Protein AF-A0A257KAY3-F1 (afdb_monomer)

Solvent-accessible surface area (backbone atoms only — not comparable to full-atom values): 4772 Å² total; per-residue (Å²): 129,60,63,78,60,45,42,54,51,23,53,51,32,41,54,50,15,48,50,31,48,74,67,67,77,39,64,67,56,14,44,51,28,41,51,48,25,63,75,39,55,64,61,50,77,87,54,59,76,87,78,51,56,68,67,62,53,50,51,54,51,52,54,51,48,50,39,51,51,52,52,48,66,66,46,48,62,62,51,58,64,62,75,76,112

Sequence (85 aa):
MNPPYQKVVHVLIILIGITFLALGKEPSEALMFFGLALAFDPFDQKQPYRERPIWQKAILLLELFMVIVLFIGMIWPSLYHGFQK

Secondary structure (DSSP, 8-state):
---THHHHHHHHHHHHHHHHHHHTS-HHHHHHHHHHHHHS-SS-TTS-GGGS-HHHHHHHHHHHHHHHHHHHHHHHHHHHHHTT-

Mean predicted aligned error: 5.21 Å

pLDDT: mean 88.77, std 10.46, range [53.28, 97.44]

Radius of gyration: 15.51 Å; Cα contacts (8 Å, |Δi|>4): 62; chains: 1; bounding box: 49×18×39 Å

Structure (mmCIF, N/CA/C/O backbone):
data_AF-A0A257KAY3-F1
#
_entry.id   AF-A0A257KAY3-F1
#
loop_
_atom_site.group_PDB
_atom_site.id
_atom_site.type_symbol
_atom_site.label_atom_id
_atom_site.label_alt_id
_atom_site.label_comp_id
_atom_site.label_asym_id
_atom_site.label_entity_id
_atom_site.label_seq_id
_atom_site.pdbx_PDB_ins_code
_atom_site.Cartn_x
_atom_site.Cartn_y
_atom_site.Cartn_z
_atom_site.occupancy
_atom_site.B_iso_or_equiv
_atom_site.auth_seq_id
_atom_site.auth_comp_id
_atom_site.auth_asym_id
_atom_site.auth_atom_id
_atom_site.pdbx_PDB_model_num
ATOM 1 N N . MET A 1 1 ? -14.151 6.860 13.260 1.00 53.28 1 MET A N 1
ATOM 2 C CA . MET A 1 1 ? -14.776 6.724 11.929 1.00 53.28 1 MET A CA 1
ATOM 3 C C . MET A 1 1 ? -13.976 7.531 10.932 1.00 53.28 1 MET A C 1
ATOM 5 O O . MET A 1 1 ? -14.129 8.749 10.877 1.00 53.28 1 MET A O 1
ATOM 9 N N . ASN A 1 2 ? -13.131 6.850 10.157 1.00 58.78 2 ASN A N 1
ATOM 10 C CA . ASN A 1 2 ? -12.732 7.386 8.862 1.00 58.78 2 ASN A CA 1
ATOM 11 C C . ASN A 1 2 ? -13.993 7.626 8.030 1.00 58.78 2 ASN A C 1
ATOM 13 O O . ASN A 1 2 ? -14.918 6.804 8.079 1.00 58.78 2 ASN A O 1
ATOM 17 N N . PRO A 1 3 ? -14.058 8.723 7.278 1.00 68.12 3 PRO A N 1
ATOM 18 C CA . PRO A 1 3 ? -15.175 8.943 6.391 1.00 68.12 3 PRO A CA 1
ATOM 19 C C . PRO A 1 3 ? -15.241 7.816 5.340 1.00 68.12 3 PRO A C 1
ATOM 21 O O . PRO A 1 3 ? -14.205 7.360 4.847 1.00 68.12 3 PRO A O 1
ATOM 24 N N . PRO A 1 4 ? -16.448 7.339 4.985 1.00 69.88 4 PRO A N 1
ATOM 25 C CA . PRO A 1 4 ? -16.632 6.164 4.127 1.00 69.88 4 PRO A CA 1
ATOM 26 C C . PRO A 1 4 ? -15.959 6.290 2.751 1.00 69.88 4 PRO A C 1
ATOM 28 O O . PRO A 1 4 ? -15.653 5.275 2.129 1.00 69.88 4 PRO A O 1
ATOM 31 N N . TYR A 1 5 ? -15.653 7.514 2.305 1.00 81.06 5 TYR A N 1
ATOM 32 C CA . TYR A 1 5 ? -14.953 7.759 1.048 1.00 81.06 5 TYR A CA 1
ATOM 33 C C . TYR A 1 5 ? -13.488 7.297 1.051 1.00 81.06 5 TYR A C 1
ATOM 35 O O . TYR A 1 5 ? -12.982 6.978 -0.017 1.00 81.06 5 TYR A O 1
ATOM 43 N N . GLN A 1 6 ? -12.793 7.223 2.195 1.00 85.62 6 GLN A N 1
ATOM 44 C CA . GLN A 1 6 ? -11.360 6.874 2.209 1.00 85.62 6 GLN A CA 1
ATOM 45 C C . GLN A 1 6 ? -11.105 5.462 1.683 1.00 85.62 6 GLN A C 1
ATOM 47 O O . GLN A 1 6 ? -10.190 5.256 0.896 1.00 85.62 6 GLN A O 1
ATOM 52 N N . LYS A 1 7 ? -11.967 4.507 2.044 1.00 88.19 7 LYS A N 1
ATOM 53 C CA . LYS A 1 7 ? -11.90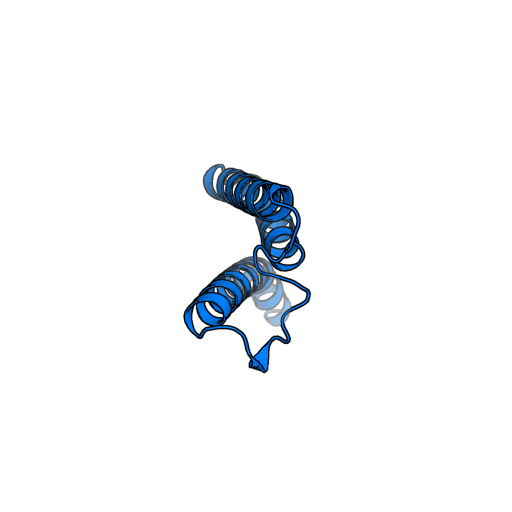0 3.134 1.525 1.00 88.19 7 LYS A CA 1
ATOM 54 C C . LYS A 1 7 ? -12.139 3.086 0.020 1.00 88.19 7 LYS A C 1
ATOM 56 O O . LYS A 1 7 ? -11.456 2.357 -0.686 1.00 88.19 7 LYS A O 1
ATOM 61 N N . VAL A 1 8 ? -13.098 3.876 -0.463 1.00 90.88 8 VAL A N 1
ATOM 62 C CA . VAL A 1 8 ? -13.417 3.967 -1.894 1.00 90.88 8 VAL A CA 1
ATOM 63 C C . VAL A 1 8 ? -12.234 4.554 -2.659 1.00 90.88 8 VAL A C 1
ATOM 65 O O . VAL A 1 8 ? -11.806 3.976 -3.651 1.00 90.88 8 VAL A O 1
ATOM 68 N N . VAL A 1 9 ? -11.666 5.655 -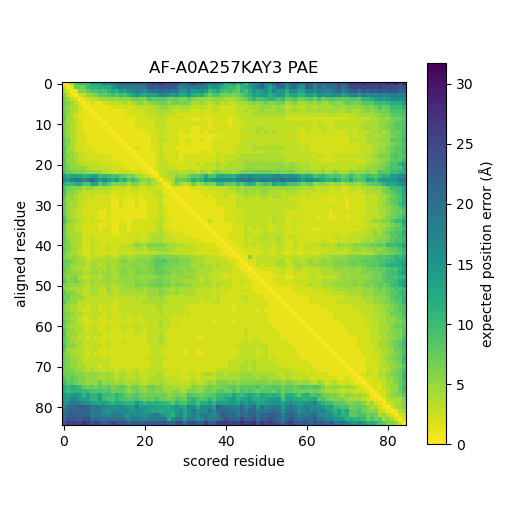2.166 1.00 92.56 9 VAL A N 1
ATOM 69 C CA . VAL A 1 9 ? -10.484 6.300 -2.750 1.00 92.56 9 VAL A CA 1
ATOM 70 C C . VAL A 1 9 ? -9.300 5.338 -2.774 1.00 92.56 9 VAL A C 1
ATOM 72 O O . VAL A 1 9 ? -8.677 5.180 -3.816 1.00 92.56 9 VAL A O 1
ATOM 75 N N . HIS A 1 10 ? -9.039 4.640 -1.672 1.00 93.94 10 HIS A N 1
ATOM 76 C CA . HIS A 1 10 ? -7.968 3.656 -1.586 1.00 93.94 10 HIS A CA 1
ATOM 77 C C . HIS A 1 10 ? -8.120 2.539 -2.635 1.00 93.94 10 HIS A C 1
ATOM 79 O O . HIS A 1 10 ? -7.188 2.268 -3.390 1.00 93.94 10 HIS A O 1
ATOM 85 N N . VAL A 1 11 ? -9.316 1.950 -2.761 1.00 94.00 11 VAL A N 1
ATOM 86 C CA . VAL A 1 11 ? -9.589 0.917 -3.776 1.00 94.00 11 VAL A CA 1
ATOM 87 C C . VAL A 1 11 ? -9.416 1.464 -5.194 1.00 94.00 11 VAL A C 1
ATOM 89 O O . VAL A 1 11 ? -8.811 0.797 -6.029 1.00 94.00 11 VAL A O 1
ATOM 92 N N . LEU A 1 12 ? -9.896 2.679 -5.478 1.00 95.75 12 LEU A N 1
ATOM 93 C CA . LEU A 1 12 ? -9.717 3.310 -6.789 1.00 95.75 12 LEU A CA 1
ATOM 94 C C . LEU A 1 12 ? -8.236 3.526 -7.118 1.00 95.75 12 LEU A C 1
ATOM 96 O O . LEU A 1 12 ? -7.812 3.210 -8.226 1.00 95.75 12 LEU A O 1
ATOM 100 N N . ILE A 1 13 ? -7.443 4.005 -6.158 1.00 96.44 13 ILE A N 1
ATOM 101 C CA . ILE A 1 13 ? -5.999 4.204 -6.321 1.00 96.44 13 ILE A CA 1
ATOM 102 C C . ILE A 1 13 ? -5.296 2.867 -6.610 1.00 96.44 13 ILE A C 1
ATOM 104 O O . ILE A 1 13 ? -4.491 2.798 -7.538 1.00 96.44 13 ILE A O 1
ATOM 108 N N . ILE A 1 14 ? -5.635 1.795 -5.881 1.00 96.00 14 ILE A N 1
ATOM 109 C CA . ILE A 1 14 ? -5.094 0.450 -6.139 1.00 96.00 14 ILE A CA 1
ATOM 110 C C . ILE A 1 14 ? -5.439 -0.016 -7.554 1.00 96.00 14 ILE A C 1
ATOM 112 O O . ILE A 1 14 ? -4.560 -0.486 -8.274 1.00 96.00 14 ILE A O 1
ATOM 116 N N . LEU A 1 15 ? -6.701 0.118 -7.973 1.00 96.38 15 LEU A N 1
ATOM 117 C CA . LEU A 1 15 ? -7.132 -0.293 -9.311 1.00 96.38 15 LEU A CA 1
ATOM 118 C C . LEU A 1 15 ? -6.392 0.483 -10.404 1.00 96.38 15 LEU A C 1
ATOM 120 O O . LEU A 1 15 ? -5.978 -0.117 -11.394 1.00 96.38 15 LEU A O 1
ATOM 124 N N . ILE A 1 16 ? -6.164 1.784 -10.209 1.00 95.69 16 ILE A N 1
ATOM 125 C CA . ILE A 1 16 ? -5.369 2.592 -11.137 1.00 95.69 16 ILE A CA 1
ATOM 126 C C . ILE A 1 16 ? -3.927 2.068 -11.194 1.00 95.69 16 ILE A C 1
ATOM 128 O O . ILE A 1 16 ? -3.436 1.789 -12.289 1.00 95.69 16 ILE A O 1
ATOM 132 N N . GLY A 1 17 ? -3.274 1.832 -10.052 1.00 94.62 17 GLY A N 1
ATOM 133 C CA . GLY A 1 17 ? -1.926 1.247 -10.010 1.00 94.62 17 GLY A CA 1
ATOM 134 C C . GLY A 1 17 ? -1.836 -0.102 -10.735 1.00 94.62 17 GLY A C 1
ATOM 135 O O . GLY A 1 17 ? -0.923 -0.323 -11.532 1.00 94.62 17 GLY A O 1
ATOM 136 N N . ILE A 1 18 ? -2.837 -0.972 -10.549 1.00 94.69 18 ILE A N 1
ATOM 137 C CA . ILE A 1 18 ? -2.947 -2.252 -11.266 1.00 94.69 18 ILE A CA 1
ATOM 138 C C . ILE A 1 18 ? -3.081 -2.025 -12.772 1.00 94.69 18 ILE A C 1
ATOM 140 O O . ILE A 1 18 ? -2.434 -2.732 -13.540 1.00 94.69 18 ILE A O 1
ATOM 144 N N . THR A 1 19 ? -3.880 -1.051 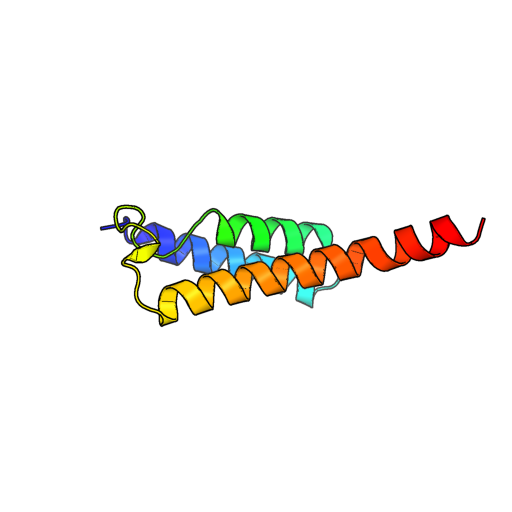-13.220 1.00 94.19 19 THR A N 1
ATOM 145 C CA . THR A 1 19 ? -4.033 -0.780 -14.660 1.00 94.19 19 THR A CA 1
ATOM 146 C C . THR A 1 19 ? -2.719 -0.326 -15.297 1.00 94.19 19 THR A C 1
ATOM 148 O O . THR A 1 19 ? -2.365 -0.835 -16.357 1.00 94.19 19 THR A O 1
ATOM 151 N N . PHE A 1 20 ? -1.945 0.545 -14.638 1.00 93.69 20 PHE A N 1
ATOM 152 C CA . PHE A 1 20 ? -0.616 0.941 -15.117 1.00 93.69 20 PHE A CA 1
ATOM 153 C C . PHE A 1 20 ? 0.349 -0.243 -15.194 1.00 93.69 20 PHE A C 1
ATOM 155 O O . PHE A 1 20 ? 1.047 -0.395 -16.200 1.00 93.69 20 PHE A O 1
ATOM 162 N N . LEU A 1 21 ? 0.347 -1.110 -14.176 1.00 91.25 21 LEU A N 1
ATOM 163 C CA . LEU A 1 21 ? 1.195 -2.299 -14.151 1.00 91.25 21 LEU A CA 1
ATOM 164 C C . LEU A 1 21 ? 0.799 -3.304 -15.247 1.00 91.25 21 LEU A C 1
ATOM 166 O O . LEU A 1 21 ? 1.661 -3.806 -15.962 1.00 91.25 21 LEU A O 1
ATOM 170 N N . ALA A 1 22 ? -0.500 -3.561 -15.418 1.00 92.31 22 ALA A N 1
ATOM 171 C CA . ALA A 1 22 ? -1.032 -4.515 -16.391 1.00 92.31 22 ALA A CA 1
ATOM 172 C C . ALA A 1 22 ? -0.867 -4.047 -17.844 1.00 92.31 22 ALA A C 1
ATOM 174 O O . ALA A 1 22 ? -0.664 -4.867 -18.737 1.00 92.31 22 ALA A O 1
ATOM 175 N N . LEU A 1 23 ? -0.938 -2.736 -18.091 1.00 91.94 23 LEU A N 1
ATOM 176 C CA . LEU A 1 23 ? -0.702 -2.161 -19.417 1.00 91.94 23 LEU A CA 1
ATOM 177 C C . LEU A 1 23 ? 0.791 -2.034 -19.751 1.00 91.94 23 LEU A C 1
ATOM 179 O O . LEU A 1 23 ? 1.121 -1.769 -20.905 1.00 91.94 23 LEU A O 1
ATOM 183 N N . GLY A 1 24 ? 1.682 -2.213 -18.768 1.00 74.00 24 GLY A N 1
ATOM 184 C CA . GLY A 1 24 ? 3.130 -2.298 -18.965 1.00 74.00 24 GLY A CA 1
ATOM 185 C C . GLY A 1 24 ? 3.784 -1.030 -19.518 1.00 74.00 24 GLY A C 1
ATOM 186 O O . GLY A 1 24 ? 4.900 -1.105 -20.024 1.00 74.00 24 GLY A O 1
ATOM 187 N N . LYS A 1 25 ? 3.095 0.118 -19.471 1.00 71.00 25 LYS A N 1
ATOM 188 C CA . LYS A 1 25 ? 3.590 1.360 -20.081 1.00 71.00 25 LYS A CA 1
ATOM 189 C C . LYS A 1 25 ? 4.516 2.136 -19.156 1.00 71.00 25 LYS A C 1
ATOM 191 O O . LYS A 1 25 ? 5.544 2.604 -19.612 1.00 71.00 25 LYS A O 1
ATOM 196 N N . GLU A 1 26 ? 4.165 2.243 -17.877 1.00 85.50 26 GLU A N 1
ATOM 197 C CA . GLU A 1 26 ? 4.887 3.082 -16.916 1.00 85.50 26 GLU A CA 1
ATOM 198 C C . GLU A 1 26 ? 4.879 2.429 -15.518 1.00 85.50 26 GLU A C 1
ATOM 200 O O . GLU A 1 26 ? 3.959 2.656 -14.725 1.00 85.50 26 GLU A O 1
ATOM 205 N N . PRO A 1 27 ? 5.869 1.578 -15.182 1.00 88.06 27 PRO A N 1
ATOM 206 C CA . PRO A 1 27 ? 5.947 0.947 -13.860 1.00 88.06 27 PRO A CA 1
ATOM 207 C C . PRO A 1 27 ? 6.184 1.965 -12.729 1.00 88.06 27 PRO A C 1
ATOM 209 O O . PRO A 1 27 ? 5.795 1.720 -11.588 1.00 88.06 27 PRO A O 1
ATOM 212 N N . SER A 1 28 ? 6.761 3.127 -13.049 1.00 91.50 28 SER A N 1
ATOM 213 C CA . SER A 1 28 ? 6.904 4.287 -12.158 1.00 91.50 28 SER A CA 1
ATOM 214 C C . SER A 1 28 ? 5.562 4.863 -11.717 1.00 91.50 28 SER A C 1
ATOM 216 O O . SER A 1 28 ? 5.383 5.146 -10.534 1.00 91.50 28 SER A O 1
ATOM 218 N N . GLU A 1 29 ? 4.607 4.983 -12.637 1.00 94.00 29 GLU A N 1
ATOM 219 C CA . GLU A 1 29 ? 3.246 5.431 -12.332 1.00 94.00 29 GLU A CA 1
ATOM 220 C C . GLU A 1 29 ? 2.541 4.410 -11.437 1.00 94.00 29 GLU A C 1
ATOM 222 O O . GLU A 1 29 ? 1.984 4.769 -10.401 1.00 94.00 29 GLU A O 1
ATOM 227 N N . ALA A 1 30 ? 2.642 3.114 -11.761 1.00 94.25 30 ALA A N 1
ATOM 228 C CA . ALA A 1 30 ? 2.086 2.054 -10.918 1.00 94.25 30 ALA A CA 1
ATOM 229 C C . ALA A 1 30 ? 2.638 2.120 -9.483 1.00 94.25 30 ALA A C 1
ATOM 231 O O . ALA A 1 30 ? 1.872 2.085 -8.519 1.00 94.25 30 ALA A O 1
ATOM 232 N N . LEU A 1 31 ? 3.958 2.278 -9.341 1.00 95.06 31 LEU A N 1
ATOM 233 C CA . LEU A 1 31 ? 4.615 2.456 -8.050 1.00 95.06 31 LEU A CA 1
ATOM 234 C C . LEU A 1 31 ? 4.092 3.693 -7.304 1.00 95.06 31 LEU A C 1
ATOM 236 O O . LEU A 1 31 ? 3.815 3.602 -6.108 1.00 95.06 31 LEU A O 1
ATOM 240 N N . MET A 1 32 ? 3.942 4.829 -7.991 1.00 95.44 32 MET A N 1
ATOM 241 C CA . MET A 1 32 ? 3.400 6.054 -7.402 1.00 95.44 32 MET A CA 1
ATOM 242 C C . MET A 1 32 ? 1.983 5.826 -6.868 1.00 95.44 32 MET A C 1
ATOM 244 O O . MET A 1 32 ? 1.708 6.171 -5.720 1.00 95.44 32 MET A O 1
ATOM 248 N N . PHE A 1 33 ? 1.097 5.208 -7.655 1.00 96.00 33 PHE A N 1
ATOM 249 C CA . PHE A 1 33 ? -0.270 4.916 -7.220 1.00 96.00 33 PHE A CA 1
ATOM 250 C C . PHE A 1 33 ? -0.301 3.923 -6.053 1.00 96.00 33 PHE A C 1
ATOM 252 O O . PHE A 1 33 ? -1.018 4.159 -5.086 1.00 96.00 33 PHE A O 1
ATOM 259 N N . PHE A 1 34 ? 0.509 2.863 -6.056 1.00 95.56 34 PHE A N 1
ATOM 260 C CA . PHE A 1 34 ? 0.571 1.951 -4.907 1.00 95.56 34 PHE A CA 1
ATOM 261 C C . PHE A 1 34 ? 1.154 2.615 -3.648 1.00 95.56 34 PHE A C 1
ATOM 263 O O . PHE A 1 34 ? 0.651 2.391 -2.548 1.00 95.56 34 PHE A O 1
ATOM 270 N N . GLY A 1 35 ? 2.152 3.491 -3.790 1.00 94.75 35 GLY A N 1
ATOM 271 C CA . GLY A 1 35 ? 2.651 4.315 -2.685 1.00 94.75 35 GLY A CA 1
ATOM 272 C C . GLY A 1 35 ? 1.591 5.286 -2.155 1.00 94.75 35 GLY A C 1
ATOM 273 O O . GLY A 1 35 ? 1.458 5.472 -0.945 1.00 94.75 35 GLY A O 1
ATOM 274 N N . LEU A 1 36 ? 0.779 5.857 -3.048 1.00 95.38 36 LEU A N 1
ATOM 275 C CA . LEU A 1 36 ? -0.353 6.697 -2.678 1.00 95.38 36 LEU A CA 1
ATOM 276 C C . LEU A 1 36 ? -1.429 5.889 -1.939 1.00 95.38 36 LEU A C 1
ATOM 278 O O . LEU A 1 36 ? -1.962 6.376 -0.948 1.00 95.38 36 LEU A O 1
ATOM 282 N N . ALA A 1 37 ? -1.716 4.652 -2.355 1.00 94.81 37 ALA A N 1
ATOM 283 C CA . ALA A 1 37 ? -2.682 3.787 -1.673 1.00 94.81 37 ALA A CA 1
ATOM 284 C C . ALA A 1 37 ? -2.295 3.560 -0.204 1.00 94.81 37 ALA A C 1
ATOM 286 O O . ALA A 1 37 ? -3.143 3.712 0.673 1.00 94.81 37 ALA A O 1
ATOM 287 N N . LEU A 1 38 ? -1.008 3.311 0.069 1.00 93.12 38 LEU A N 1
ATOM 288 C CA . LEU A 1 38 ? -0.472 3.199 1.431 1.00 93.12 38 LEU A CA 1
ATOM 289 C C . LEU A 1 38 ? -0.652 4.481 2.250 1.00 93.12 38 LEU A C 1
ATOM 291 O O . LEU A 1 38 ? -0.999 4.419 3.430 1.00 93.12 38 LEU A O 1
ATOM 295 N N . ALA A 1 39 ? -0.417 5.648 1.640 1.00 90.50 39 ALA A N 1
ATOM 296 C CA . ALA A 1 39 ? -0.638 6.936 2.299 1.00 90.50 39 ALA A CA 1
ATOM 297 C C . ALA A 1 39 ? -2.129 7.170 2.603 1.00 90.50 39 ALA A C 1
ATOM 299 O O . ALA A 1 39 ? -2.486 7.727 3.644 1.00 90.50 39 ALA A O 1
ATOM 300 N N . PHE A 1 40 ? -3.008 6.693 1.721 1.00 91.62 40 PHE A N 1
ATOM 301 C CA . PHE A 1 40 ? -4.456 6.671 1.899 1.00 91.62 40 PHE A CA 1
ATOM 302 C C . PHE A 1 40 ? -4.916 5.396 2.621 1.00 91.62 40 PHE A C 1
ATOM 304 O O . PHE A 1 40 ? -5.756 4.654 2.115 1.00 91.62 40 PHE A O 1
ATOM 311 N N . ASP A 1 41 ? -4.388 5.172 3.827 1.00 90.31 41 ASP A N 1
ATOM 312 C CA . ASP A 1 41 ? -4.762 4.066 4.716 1.00 90.31 41 ASP A CA 1
ATOM 313 C C . ASP A 1 41 ? -6.301 3.892 4.807 1.00 90.31 41 ASP A C 1
ATOM 315 O O . ASP A 1 41 ? -7.005 4.821 5.233 1.00 90.31 41 ASP A O 1
ATOM 319 N N . PRO A 1 42 ? -6.854 2.71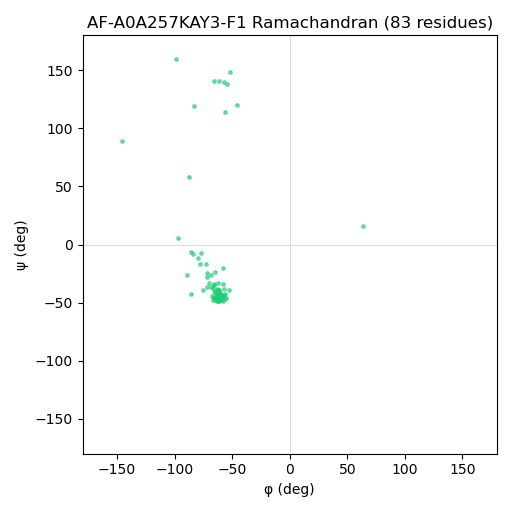9 4.430 1.00 91.31 42 PRO A N 1
ATOM 320 C CA . PRO A 1 42 ? -8.297 2.487 4.402 1.00 91.31 42 PRO A CA 1
ATOM 321 C C . PRO A 1 42 ? -8.896 2.236 5.800 1.00 91.31 42 PRO A C 1
ATOM 323 O O . PRO A 1 42 ? -10.125 2.147 5.943 1.00 91.31 42 PRO A O 1
ATOM 326 N N . PHE A 1 43 ? -8.063 2.097 6.838 1.00 91.75 43 PHE A N 1
ATOM 327 C CA . PHE A 1 43 ? -8.459 1.805 8.218 1.00 91.75 43 PHE A CA 1
ATOM 328 C C . PHE A 1 43 ? -8.516 3.055 9.093 1.00 91.75 43 PHE A C 1
ATOM 330 O O . PHE A 1 43 ? -7.911 4.075 8.780 1.00 91.75 43 PHE A O 1
ATOM 337 N N . ASP A 1 44 ? -9.242 2.973 10.215 1.00 88.94 44 ASP A N 1
ATOM 338 C CA . ASP A 1 44 ? -9.482 4.124 11.094 1.00 88.94 44 ASP A CA 1
ATOM 339 C C . ASP A 1 44 ? -8.164 4.768 11.555 1.00 88.94 44 ASP A C 1
ATOM 341 O O . ASP A 1 44 ? -7.381 4.175 12.302 1.00 88.94 44 ASP A O 1
ATOM 345 N N . GLN A 1 45 ? -7.929 6.007 11.121 1.00 84.75 45 GLN A N 1
ATOM 346 C CA . GLN A 1 45 ? -6.707 6.741 11.445 1.00 84.75 45 GLN A CA 1
ATOM 347 C C . GLN A 1 45 ? -6.674 7.199 12.906 1.00 84.75 45 GLN A C 1
ATOM 349 O O . GLN A 1 45 ? -5.605 7.501 13.430 1.00 84.75 45 GLN A O 1
ATOM 354 N N . LYS A 1 46 ? -7.824 7.212 13.596 1.00 88.62 46 LYS A N 1
ATOM 355 C CA . LYS A 1 46 ? -7.890 7.504 15.034 1.00 88.62 46 LYS A CA 1
ATOM 356 C C . LYS A 1 46 ? -7.467 6.311 15.890 1.00 88.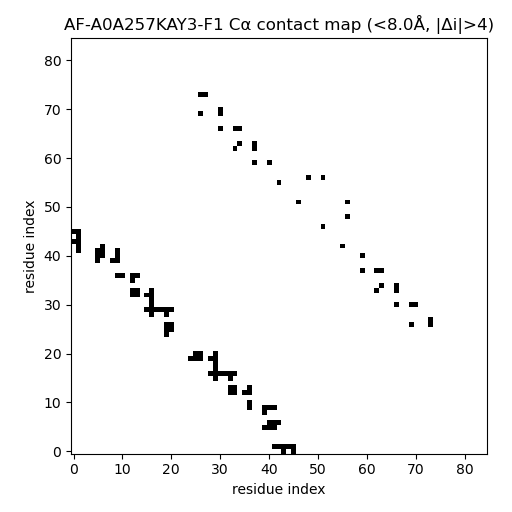62 46 LYS A C 1
ATOM 358 O O . LYS A 1 46 ? -7.197 6.499 17.072 1.00 88.62 46 LYS A O 1
ATOM 363 N N . GLN A 1 47 ? -7.422 5.103 15.321 1.00 91.00 47 GLN A N 1
ATOM 364 C CA . GLN A 1 47 ? -6.970 3.908 16.025 1.00 91.00 47 GLN A CA 1
ATOM 365 C C . GLN A 1 47 ? -5.434 3.824 15.988 1.00 91.00 47 GLN A C 1
ATOM 367 O O . GLN A 1 47 ? -4.862 3.683 14.896 1.00 91.00 47 GLN A O 1
ATOM 372 N N . PRO A 1 48 ? -4.750 3.840 17.150 1.00 92.44 48 PRO A N 1
ATOM 373 C CA . PRO A 1 48 ? -3.305 3.657 17.211 1.00 92.44 48 PRO A CA 1
ATOM 374 C C . PRO A 1 48 ? -2.879 2.363 16.516 1.00 92.44 48 PRO A C 1
ATOM 376 O O . PRO A 1 48 ? -3.487 1.311 16.714 1.00 92.44 48 PRO A O 1
ATOM 379 N N . TYR A 1 49 ? -1.787 2.404 15.746 1.00 90.31 49 TYR A N 1
ATOM 380 C CA . TYR A 1 49 ? -1.334 1.253 14.954 1.00 90.31 49 TYR A CA 1
ATOM 381 C C . TYR A 1 49 ? -1.180 -0.032 15.785 1.00 90.31 49 TYR A C 1
ATOM 383 O O . TYR A 1 49 ? -1.556 -1.113 15.337 1.00 90.31 49 TYR A O 1
ATOM 391 N N . ARG A 1 50 ? -0.681 0.067 17.027 1.00 92.88 50 ARG A N 1
ATOM 392 C CA . ARG A 1 50 ? -0.488 -1.089 17.923 1.00 92.88 50 ARG A CA 1
ATOM 393 C C . ARG A 1 50 ? -1.792 -1.797 18.284 1.00 92.88 50 ARG A C 1
ATOM 395 O O . ARG A 1 50 ? -1.783 -3.022 18.378 1.00 92.88 50 ARG A O 1
ATOM 402 N N . GLU A 1 51 ? -2.889 -1.062 18.398 1.00 95.69 51 GLU A N 1
ATOM 403 C CA . GLU A 1 51 ? -4.209 -1.583 18.771 1.00 95.69 51 GLU A CA 1
ATOM 404 C C . GLU A 1 51 ? -4.975 -2.164 17.582 1.00 95.69 51 GLU A C 1
ATOM 406 O O . GLU A 1 51 ? -6.023 -2.784 17.757 1.00 95.69 51 GLU A O 1
ATOM 411 N N . ARG A 1 52 ? -4.459 -1.988 16.359 1.00 94.75 52 ARG A N 1
ATOM 412 C CA . ARG A 1 52 ? -5.116 -2.510 15.166 1.00 94.75 52 ARG A CA 1
ATOM 413 C C . ARG A 1 52 ? -5.125 -4.042 15.159 1.00 94.75 52 ARG A C 1
ATOM 415 O O . ARG A 1 52 ? -4.103 -4.663 15.497 1.00 94.75 52 ARG A O 1
ATOM 422 N N . PRO A 1 53 ? -6.234 -4.660 14.715 1.00 96.38 53 PRO A N 1
ATOM 423 C CA . PRO A 1 53 ? -6.297 -6.089 14.448 1.00 96.38 53 PRO A CA 1
ATOM 424 C C . PRO A 1 53 ? -5.160 -6.552 13.533 1.00 96.38 53 PRO A C 1
ATOM 426 O O . PRO A 1 53 ? -4.726 -5.827 12.636 1.00 96.38 53 PRO A O 1
ATOM 429 N N . ILE A 1 54 ? -4.710 -7.793 13.723 1.00 96.94 54 ILE A N 1
ATOM 430 C CA . ILE A 1 54 ? -3.578 -8.370 12.980 1.00 96.94 54 ILE A CA 1
ATOM 431 C C . ILE A 1 54 ? -3.816 -8.340 11.463 1.00 96.94 54 ILE A C 1
ATOM 433 O O . ILE A 1 54 ? -2.900 -8.029 10.709 1.00 96.94 54 ILE A O 1
ATOM 437 N N . TRP A 1 55 ? -5.047 -8.582 11.008 1.00 95.19 55 TRP A N 1
ATOM 438 C CA . TRP A 1 55 ? -5.381 -8.591 9.581 1.00 95.19 55 TRP A CA 1
ATOM 439 C C . TRP A 1 55 ? -5.228 -7.214 8.911 1.00 95.19 55 TRP A C 1
ATOM 441 O O . TRP A 1 55 ? -4.795 -7.148 7.7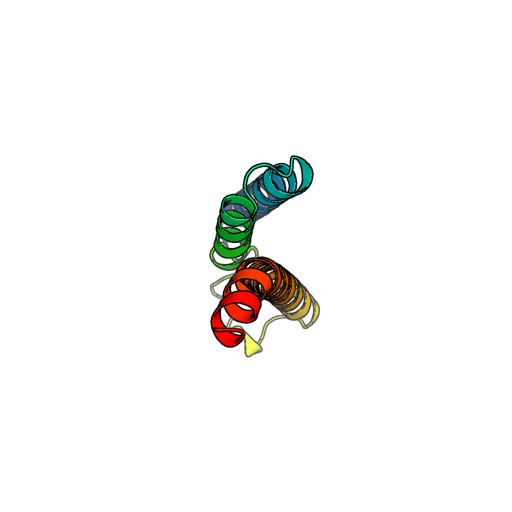66 1.00 95.19 55 TRP A O 1
ATOM 451 N N . GLN A 1 56 ? -5.510 -6.110 9.620 1.00 94.81 56 GLN A N 1
ATOM 452 C CA . GLN A 1 56 ? -5.312 -4.757 9.078 1.00 94.81 56 GLN A CA 1
ATOM 453 C C . GLN A 1 56 ? -3.826 -4.470 8.880 1.00 94.81 56 GLN A C 1
ATOM 455 O O . GLN A 1 56 ? -3.410 -3.970 7.840 1.00 94.81 56 GLN A O 1
ATOM 460 N N . LYS A 1 57 ? -3.012 -4.844 9.875 1.00 95.31 57 LYS A N 1
ATOM 461 C CA . LYS A 1 57 ? -1.552 -4.734 9.798 1.00 95.31 57 LYS A CA 1
ATOM 462 C C . LYS A 1 57 ? -0.999 -5.584 8.655 1.00 95.31 57 LYS A C 1
ATOM 464 O O . LYS A 1 57 ? -0.131 -5.121 7.930 1.00 95.31 57 LYS A O 1
ATOM 469 N N . ALA A 1 58 ? -1.519 -6.799 8.477 1.00 96.50 58 ALA A N 1
ATOM 470 C CA . ALA A 1 58 ? -1.102 -7.695 7.404 1.00 96.50 58 ALA A CA 1
ATOM 471 C C . ALA A 1 58 ? -1.377 -7.108 6.010 1.00 96.50 58 ALA A C 1
ATOM 473 O O . ALA A 1 58 ? -0.508 -7.199 5.152 1.00 96.50 58 ALA A O 1
ATOM 474 N N . ILE A 1 59 ? -2.531 -6.462 5.799 1.00 94.31 59 ILE A N 1
ATOM 475 C CA . ILE A 1 59 ? -2.852 -5.785 4.530 1.00 94.31 59 ILE A CA 1
ATOM 476 C C . ILE A 1 59 ? -1.876 -4.633 4.263 1.00 94.31 59 ILE A C 1
ATOM 478 O O . ILE A 1 59 ? -1.270 -4.591 3.198 1.00 94.31 59 ILE A O 1
ATOM 482 N N . LEU A 1 60 ? -1.645 -3.759 5.248 1.00 94.50 60 LEU A N 1
ATOM 483 C CA . LEU A 1 60 ? -0.706 -2.638 5.096 1.00 94.50 60 LEU A CA 1
ATOM 484 C C . LEU A 1 60 ? 0.727 -3.115 4.823 1.00 94.50 60 LEU A C 1
ATOM 486 O O . LEU A 1 60 ? 1.439 -2.532 4.011 1.00 94.50 60 LEU A O 1
ATOM 490 N N . LEU A 1 61 ? 1.158 -4.191 5.487 1.00 96.38 61 LEU A N 1
ATOM 491 C CA . LEU A 1 61 ? 2.470 -4.788 5.246 1.00 96.38 61 LEU A CA 1
ATOM 492 C C . LEU A 1 61 ? 2.560 -5.451 3.870 1.00 96.38 61 LEU A C 1
ATOM 494 O O . LEU A 1 61 ? 3.612 -5.374 3.243 1.00 96.38 61 LEU A O 1
ATOM 498 N N . LEU A 1 62 ? 1.483 -6.077 3.393 1.00 95.56 62 LEU A N 1
ATOM 499 C CA . LEU A 1 62 ? 1.421 -6.653 2.052 1.00 95.56 62 LEU A CA 1
ATOM 500 C C . LEU A 1 62 ? 1.535 -5.563 0.981 1.00 95.56 62 LEU A C 1
ATOM 502 O O . LEU A 1 62 ? 2.315 -5.708 0.045 1.00 95.56 62 LEU A O 1
ATOM 506 N N . GLU A 1 63 ? 0.809 -4.458 1.135 1.00 94.69 63 GLU A N 1
ATOM 507 C CA . GLU A 1 63 ? 0.906 -3.300 0.241 1.00 94.69 63 GLU A CA 1
ATOM 508 C C . GLU A 1 63 ? 2.305 -2.686 0.255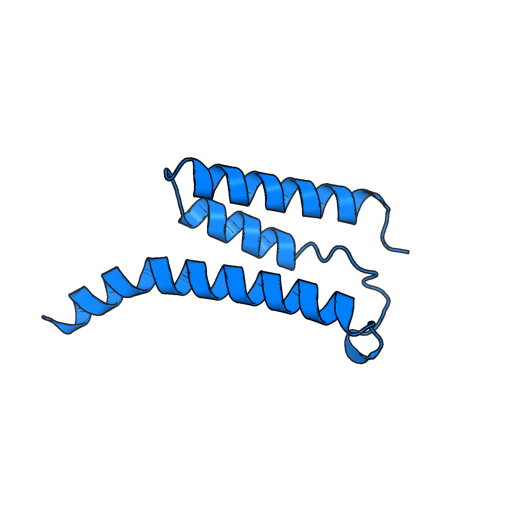 1.00 94.69 63 GLU A C 1
ATOM 510 O O . GLU A 1 63 ? 2.894 -2.457 -0.802 1.00 94.69 63 GLU A O 1
ATOM 515 N N . LEU A 1 64 ? 2.880 -2.498 1.445 1.00 96.75 64 LEU A N 1
ATOM 516 C CA . LEU A 1 64 ? 4.245 -2.004 1.598 1.00 96.75 64 LEU A CA 1
ATOM 517 C C . LEU A 1 64 ? 5.251 -2.931 0.916 1.00 96.75 64 LEU A C 1
ATOM 519 O O . LEU A 1 64 ? 6.143 -2.467 0.207 1.00 96.75 64 LEU A O 1
ATOM 523 N N . PHE A 1 65 ? 5.092 -4.240 1.095 1.00 97.44 65 PHE A N 1
ATOM 524 C CA . PHE A 1 65 ? 5.928 -5.235 0.444 1.00 97.44 65 PHE 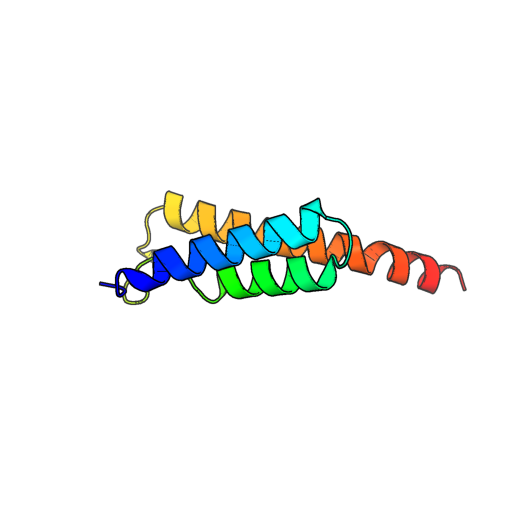A CA 1
ATOM 525 C C . PHE A 1 65 ? 5.815 -5.153 -1.083 1.00 97.44 65 PHE A C 1
ATOM 527 O O . PHE A 1 65 ? 6.843 -5.138 -1.756 1.00 97.44 65 PHE A O 1
ATOM 534 N N . MET A 1 66 ? 4.604 -5.022 -1.637 1.00 94.31 66 MET A N 1
ATOM 535 C CA . MET A 1 66 ? 4.404 -4.855 -3.082 1.00 94.31 66 MET A CA 1
ATOM 536 C C . MET A 1 66 ? 5.106 -3.603 -3.622 1.00 94.31 66 MET A C 1
ATOM 538 O O . MET A 1 66 ? 5.794 -3.684 -4.639 1.00 94.31 66 MET A O 1
ATOM 542 N N . VAL A 1 67 ? 4.995 -2.468 -2.924 1.00 95.81 67 VAL A N 1
ATOM 543 C CA . VAL A 1 67 ? 5.675 -1.215 -3.298 1.00 95.81 67 VAL A CA 1
ATOM 544 C C . VAL A 1 67 ? 7.193 -1.381 -3.278 1.00 95.81 67 VAL A C 1
ATOM 546 O O . VAL A 1 67 ? 7.863 -0.990 -4.231 1.00 95.81 67 VAL A O 1
ATOM 549 N N . ILE A 1 68 ? 7.745 -2.004 -2.235 1.00 96.56 68 ILE A N 1
ATOM 550 C CA . ILE A 1 68 ? 9.190 -2.251 -2.127 1.00 96.56 68 ILE A CA 1
ATOM 551 C C . ILE A 1 68 ? 9.672 -3.179 -3.245 1.00 96.56 68 ILE A C 1
ATOM 553 O O . ILE A 1 68 ? 10.689 -2.895 -3.876 1.00 96.56 68 ILE A O 1
ATOM 557 N N . VAL A 1 69 ? 8.949 -4.268 -3.518 1.00 95.00 69 VAL A N 1
ATOM 558 C CA . VAL A 1 69 ? 9.296 -5.217 -4.586 1.00 95.00 69 VAL A CA 1
ATOM 559 C C . VAL A 1 69 ? 9.285 -4.531 -5.950 1.00 95.00 69 VAL A C 1
ATOM 561 O O . VAL A 1 69 ? 10.235 -4.696 -6.712 1.00 95.00 69 VAL A O 1
ATOM 564 N N . LEU A 1 70 ? 8.261 -3.724 -6.244 1.00 93.31 70 LEU A N 1
ATOM 565 C CA . LEU A 1 70 ? 8.189 -2.955 -7.488 1.00 93.31 70 LEU A CA 1
ATOM 566 C C . LEU A 1 70 ? 9.337 -1.946 -7.595 1.00 93.31 70 LEU A C 1
ATOM 568 O O . LEU A 1 70 ? 10.011 -1.894 -8.621 1.00 93.31 70 LEU A O 1
ATOM 572 N N . PHE A 1 71 ? 9.614 -1.196 -6.528 1.00 94.19 71 PHE A N 1
ATOM 573 C CA . PHE A 1 71 ? 10.692 -0.207 -6.499 1.00 94.19 71 PHE A CA 1
ATOM 574 C C . PHE A 1 71 ? 12.070 -0.837 -6.722 1.00 94.19 71 PHE A C 1
ATOM 576 O O . PHE A 1 71 ? 12.834 -0.382 -7.573 1.00 94.19 71 PHE A O 1
ATOM 583 N N . ILE A 1 72 ? 12.377 -1.917 -5.997 1.00 93.50 72 ILE A N 1
ATOM 584 C CA . ILE A 1 72 ? 13.632 -2.653 -6.169 1.00 93.50 72 ILE A CA 1
ATOM 585 C C . ILE A 1 72 ? 13.700 -3.240 -7.578 1.00 93.50 72 ILE A C 1
ATOM 587 O O . ILE A 1 72 ? 14.724 -3.089 -8.232 1.00 93.50 72 ILE A O 1
ATOM 591 N N . GLY A 1 73 ? 12.623 -3.850 -8.080 1.00 91.75 73 GLY A N 1
ATOM 592 C CA . GLY A 1 73 ? 12.579 -4.413 -9.430 1.00 91.75 73 GLY A CA 1
ATOM 593 C C . GLY A 1 73 ? 12.861 -3.383 -10.528 1.00 91.75 73 GLY A C 1
ATOM 594 O O . GLY A 1 73 ? 13.507 -3.709 -11.521 1.00 91.75 73 GLY A O 1
ATOM 595 N N . MET A 1 74 ? 12.444 -2.130 -10.333 1.00 90.19 74 MET A N 1
ATOM 596 C CA . MET A 1 74 ? 12.723 -1.035 -11.265 1.00 90.19 74 MET A CA 1
ATOM 597 C C . MET A 1 74 ? 14.166 -0.524 -11.196 1.00 90.19 74 MET A C 1
ATOM 599 O O . MET A 1 74 ? 14.747 -0.176 -12.221 1.00 90.19 74 MET A O 1
ATOM 603 N N . ILE A 1 75 ? 14.744 -0.443 -9.996 1.00 89.50 75 ILE A N 1
ATOM 604 C CA . ILE A 1 75 ? 16.070 0.158 -9.778 1.00 89.50 75 ILE A CA 1
ATOM 605 C C . ILE A 1 75 ? 17.195 -0.872 -9.912 1.00 89.50 75 ILE A C 1
ATOM 607 O O . ILE A 1 75 ? 18.325 -0.537 -10.258 1.00 89.50 75 ILE A O 1
ATOM 611 N N . TRP A 1 76 ? 16.913 -2.148 -9.671 1.00 87.00 76 TRP A N 1
ATOM 612 C CA . TRP A 1 76 ? 17.913 -3.207 -9.724 1.00 87.00 76 TRP A CA 1
ATOM 613 C C . TRP A 1 76 ? 18.670 -3.274 -11.062 1.00 87.00 76 TRP A C 1
ATOM 615 O O . TRP A 1 76 ? 19.903 -3.317 -11.028 1.00 87.00 76 TRP A O 1
ATOM 625 N N . PRO A 1 77 ? 18.010 -3.208 -12.238 1.00 85.81 77 PRO A N 1
ATOM 626 C CA . PRO A 1 77 ? 18.716 -3.219 -13.517 1.00 85.81 77 PRO A CA 1
ATOM 627 C C . PRO A 1 77 ? 19.652 -2.016 -13.690 1.00 85.81 77 PRO A C 1
ATOM 629 O O . PRO A 1 77 ? 20.765 -2.169 -14.193 1.00 85.81 77 PRO A O 1
ATOM 632 N N . SER A 1 78 ? 19.240 -0.823 -13.247 1.00 82.12 78 SER A N 1
ATOM 633 C CA . SER A 1 78 ? 20.052 0.392 -13.385 1.00 82.12 78 SER A CA 1
ATOM 634 C C . SER A 1 78 ? 21.255 0.397 -12.440 1.00 82.12 78 SER A C 1
ATOM 636 O O . SER A 1 78 ? 22.341 0.814 -12.841 1.00 82.12 78 SER A O 1
ATOM 638 N N . LEU A 1 79 ? 21.103 -0.139 -11.226 1.00 77.94 79 LEU A N 1
ATOM 639 C CA . LEU A 1 79 ? 22.217 -0.343 -10.301 1.00 77.94 79 LEU A CA 1
ATOM 640 C C . LEU A 1 79 ? 23.198 -1.398 -10.820 1.00 77.94 79 LEU A C 1
ATOM 642 O O . LEU A 1 79 ? 24.399 -1.142 -10.851 1.00 77.94 79 LEU A O 1
ATOM 646 N N . TYR A 1 80 ? 22.707 -2.556 -11.275 1.00 76.38 80 TYR A N 1
ATOM 647 C CA . TYR A 1 80 ? 23.551 -3.658 -11.747 1.00 76.38 80 TYR A CA 1
ATOM 648 C C . TYR A 1 80 ? 24.484 -3.234 -12.891 1.00 76.38 80 TYR A C 1
ATOM 650 O O . TYR A 1 80 ? 25.678 -3.533 -12.861 1.00 76.38 80 TYR A O 1
ATOM 658 N N . HIS A 1 81 ? 23.970 -2.478 -13.864 1.00 69.38 81 HIS A N 1
ATOM 659 C CA . HIS A 1 81 ? 24.784 -1.962 -14.967 1.00 69.38 81 HIS A CA 1
ATOM 660 C C . HIS A 1 81 ? 25.754 -0.844 -14.552 1.00 69.38 81 HIS A C 1
ATOM 662 O O . HIS A 1 81 ? 26.781 -0.665 -15.206 1.00 69.38 81 HIS A O 1
ATOM 668 N N . GLY A 1 82 ? 25.473 -0.116 -13.467 1.00 65.81 82 GLY A N 1
ATOM 669 C CA . GLY A 1 82 ? 26.374 0.896 -12.910 1.00 65.81 82 GLY A CA 1
ATOM 670 C C . GLY A 1 82 ? 27.619 0.319 -12.226 1.00 65.81 82 GLY A C 1
ATOM 671 O O . GLY A 1 82 ? 28.655 0.972 -12.235 1.00 65.81 82 GLY A O 1
ATOM 672 N N . PHE A 1 83 ? 27.548 -0.904 -11.687 1.00 63.53 83 PHE A N 1
ATOM 673 C CA . PHE A 1 83 ? 28.667 -1.572 -10.997 1.00 63.53 83 PHE A CA 1
ATOM 674 C C . PHE A 1 83 ? 29.629 -2.343 -11.922 1.00 63.53 83 PHE A C 1
ATOM 676 O O . PHE A 1 83 ? 30.631 -2.870 -11.448 1.00 63.53 83 PHE A O 1
ATOM 683 N N . GLN A 1 84 ? 29.320 -2.459 -13.219 1.00 62.84 84 GLN A N 1
ATOM 684 C CA . GLN A 1 84 ? 30.146 -3.167 -14.216 1.00 62.84 84 GLN A CA 1
ATOM 685 C C . GLN A 1 84 ? 31.059 -2.223 -15.030 1.00 62.84 84 GLN A C 1
ATOM 687 O O . GLN A 1 84 ? 31.695 -2.665 -15.987 1.00 62.84 84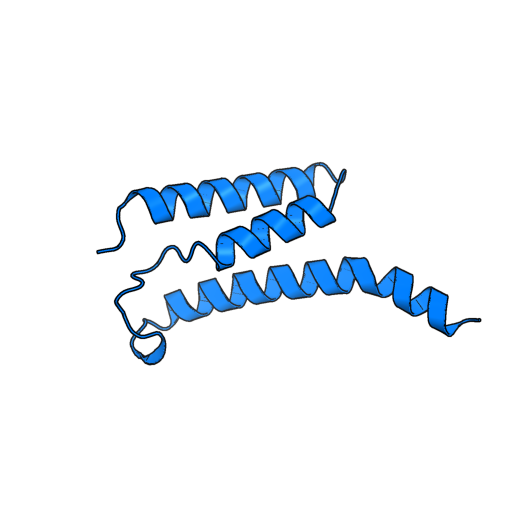 GLN A O 1
ATOM 692 N N . LYS A 1 85 ? 31.099 -0.930 -14.688 1.00 53.34 85 LYS A N 1
ATOM 693 C CA . LYS A 1 85 ? 32.055 0.057 -15.215 1.00 53.34 85 LYS A CA 1
ATOM 694 C C . LYS A 1 85 ? 33.123 0.351 -14.174 1.00 53.34 85 LYS A C 1
ATOM 696 O O . LYS A 1 85 ? 34.267 0.603 -14.603 1.00 53.34 85 LYS A O 1
#

Nearest PDB structures (foldseek):
  8hmf-assembly1_D  TM=7.950E-01  e=3.687E+00  Tetrahymena thermophila
  5f74-assembly1_A  TM=5.927E-01  e=1.317E+00  Mus musculus
  6gkf-assembly2_C  TM=6.029E-01  e=1.965E+00  Homo sapiens
  8dgs-assembly1_D  TM=6.010E-01  e=3.687E+00  Spodoptera exigua
  6fnb-assembly1_B  TM=5.981E-01  e=4.635E+00  Homo sapiens

Foldseek 3Di:
DPDQCLLVQLVVLQVVLVVCVVVVPCLPSSLVSLVVSLVSQNDDPPDPPVRDDPVSVVVSVVSVVVSVVSVCVVCVVVVVVVVVD